Protein AF-A0AAU6RTV5-F1 (afdb_monomer_lite)

Structure (mmCIF, N/CA/C/O backbone):
data_AF-A0AAU6RTV5-F1
#
_entry.id   AF-A0AAU6RTV5-F1
#
loop_
_atom_site.group_PDB
_atom_site.id
_atom_site.type_symbol
_atom_site.label_atom_id
_atom_site.label_alt_id
_atom_site.label_comp_id
_atom_site.label_asym_id
_atom_site.label_entity_id
_atom_site.label_seq_id
_atom_site.pdbx_PDB_ins_code
_atom_site.Cartn_x
_atom_site.Cartn_y
_atom_site.Cartn_z
_atom_site.occupancy
_atom_site.B_iso_or_equiv
_atom_site.auth_seq_id
_atom_site.auth_comp_id
_atom_site.auth_asym_id
_atom_site.auth_atom_id
_atom_site.pdbx_PDB_model_num
ATOM 1 N N . MET A 1 1 ? 5.306 8.574 -2.290 1.00 80.81 1 MET A N 1
ATOM 2 C CA . MET A 1 1 ? 4.026 8.010 -2.794 1.00 80.81 1 MET A CA 1
ATOM 3 C C . MET A 1 1 ? 2.987 8.084 -1.690 1.00 80.81 1 MET A C 1
ATOM 5 O O . MET A 1 1 ? 3.350 7.833 -0.546 1.00 80.81 1 MET A O 1
ATOM 9 N N . SER A 1 2 ? 1.735 8.408 -1.998 1.00 81.62 2 SER A N 1
ATOM 10 C CA . SER A 1 2 ? 0.634 8.423 -1.025 1.00 81.62 2 SER A CA 1
ATOM 11 C C . SER A 1 2 ? -0.597 7.728 -1.605 1.00 81.62 2 SER A C 1
ATOM 13 O O . SER A 1 2 ? -0.801 7.710 -2.814 1.00 81.62 2 SER A O 1
ATOM 15 N N . ALA A 1 3 ? -1.412 7.132 -0.739 1.00 86.94 3 ALA A N 1
ATOM 16 C CA . ALA A 1 3 ? -2.696 6.543 -1.099 1.00 86.94 3 ALA A CA 1
ATOM 17 C C . ALA A 1 3 ? -3.742 7.004 -0.086 1.00 86.94 3 ALA A C 1
ATOM 19 O O . ALA A 1 3 ? -3.444 7.082 1.105 1.00 86.94 3 ALA A O 1
ATOM 20 N N . ILE A 1 4 ? -4.954 7.310 -0.552 1.00 91.31 4 ILE A N 1
ATOM 21 C CA . ILE A 1 4 ? -6.063 7.677 0.330 1.00 91.31 4 ILE A CA 1
ATOM 22 C C . ILE A 1 4 ? -6.843 6.411 0.670 1.00 91.31 4 ILE A C 1
ATOM 24 O O . ILE A 1 4 ? -7.380 5.749 -0.218 1.00 91.31 4 ILE A O 1
ATOM 28 N N . VAL A 1 5 ? -6.913 6.086 1.957 1.00 92.44 5 VAL A N 1
ATOM 29 C CA . VAL A 1 5 ? -7.702 4.965 2.478 1.00 92.44 5 VAL A CA 1
ATOM 30 C C . VAL A 1 5 ? -8.930 5.525 3.173 1.00 92.44 5 VAL A C 1
ATOM 32 O O . VAL A 1 5 ? -8.808 6.440 3.982 1.00 92.44 5 VAL A O 1
ATOM 35 N N . LYS A 1 6 ? -10.105 4.967 2.877 1.00 95.38 6 LYS A N 1
ATOM 36 C CA . LYS A 1 6 ? -11.372 5.335 3.513 1.00 95.38 6 LYS A CA 1
ATOM 37 C C . LYS A 1 6 ? -11.913 4.176 4.339 1.00 95.38 6 LYS A C 1
ATOM 39 O O . LYS A 1 6 ? -11.997 3.051 3.844 1.00 95.38 6 LYS A O 1
ATOM 44 N N . ASN A 1 7 ? -12.329 4.455 5.569 1.00 96.56 7 ASN A N 1
ATOM 45 C CA . ASN A 1 7 ? -12.986 3.467 6.412 1.00 96.56 7 ASN A CA 1
ATOM 46 C C . ASN A 1 7 ? -14.448 3.281 5.974 1.00 96.56 7 ASN A C 1
ATOM 48 O O . ASN A 1 7 ? -15.325 4.053 6.348 1.00 96.56 7 ASN A O 1
ATOM 52 N N . ASN A 1 8 ? -14.713 2.243 5.182 1.00 95.94 8 ASN A N 1
ATOM 53 C CA . ASN A 1 8 ? -16.072 1.858 4.779 1.00 95.94 8 ASN A CA 1
ATOM 54 C C . ASN A 1 8 ? -16.689 0.784 5.695 1.00 95.94 8 ASN A C 1
ATOM 56 O O . ASN A 1 8 ? -17.738 0.227 5.373 1.00 95.94 8 ASN A O 1
ATOM 60 N N . SER A 1 9 ? -16.029 0.452 6.807 1.00 94.31 9 SER A N 1
ATOM 61 C CA . SER A 1 9 ? -16.573 -0.457 7.814 1.00 94.31 9 SER A CA 1
ATOM 62 C C . SER A 1 9 ? -17.473 0.294 8.802 1.00 94.31 9 SER A C 1
ATOM 64 O O . SER A 1 9 ? -17.592 1.516 8.764 1.00 94.31 9 SER A O 1
ATOM 66 N N . ASN A 1 10 ? -18.095 -0.444 9.719 1.00 96.00 10 ASN A N 1
ATOM 67 C CA . ASN A 1 10 ? -18.842 0.106 10.851 1.00 96.00 10 ASN A CA 1
ATOM 68 C C . ASN A 1 10 ? -18.010 0.178 12.147 1.00 96.00 10 ASN A C 1
ATOM 70 O O . ASN A 1 10 ? -18.583 0.349 13.221 1.00 96.00 10 ASN A O 1
ATOM 74 N N . LYS A 1 11 ? -16.687 0.019 12.059 1.00 96.50 11 LYS A N 1
ATOM 75 C CA . LYS A 1 11 ? -15.773 -0.022 13.204 1.00 96.50 11 LYS A CA 1
ATOM 76 C C . LYS A 1 11 ? -14.870 1.197 13.241 1.00 96.50 11 LYS A C 1
ATOM 78 O O . LYS A 1 11 ? -14.606 1.797 12.202 1.00 96.50 11 LYS A O 1
ATOM 83 N N . GLU A 1 12 ? -14.352 1.520 14.418 1.00 97.69 12 GLU A N 1
ATOM 84 C CA . GLU A 1 12 ? -13.239 2.457 14.544 1.00 97.69 12 GLU A CA 1
ATOM 85 C C . GLU A 1 12 ? -11.912 1.722 14.318 1.00 97.69 12 GLU A C 1
ATOM 87 O O . GLU A 1 12 ? -11.665 0.676 14.922 1.00 97.69 12 GLU A O 1
ATOM 92 N N . ILE A 1 13 ? -11.085 2.247 13.413 1.00 97.75 13 ILE A N 1
ATOM 93 C CA . ILE A 1 13 ? -9.809 1.644 13.019 1.00 97.75 13 ILE A CA 1
ATOM 94 C C . ILE A 1 13 ? -8.662 2.361 13.732 1.00 97.75 13 ILE A C 1
ATOM 96 O O . ILE A 1 13 ? -8.548 3.589 13.660 1.00 97.75 13 ILE A O 1
ATOM 100 N N . LYS A 1 14 ? -7.805 1.563 14.376 1.00 97.44 14 LYS A N 1
ATOM 101 C CA . LYS A 1 14 ? -6.646 2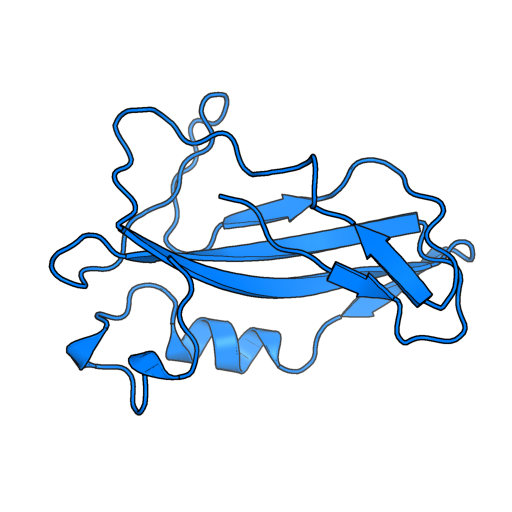.013 15.149 1.00 97.44 14 LYS A CA 1
ATOM 102 C C . LYS A 1 14 ? -5.351 1.975 14.342 1.00 97.44 14 LYS A C 1
ATOM 104 O O . LYS A 1 14 ? -4.497 2.836 14.525 1.00 97.44 14 LYS A O 1
ATOM 109 N N . ARG A 1 15 ? -5.177 0.988 13.461 1.00 96.75 15 ARG A N 1
ATOM 110 C CA . ARG A 1 15 ? -3.975 0.841 12.620 1.00 96.75 15 ARG A CA 1
ATOM 111 C C . ARG A 1 15 ? -4.339 0.290 11.255 1.00 96.75 15 ARG A C 1
ATOM 113 O O . ARG A 1 15 ? -5.258 -0.520 11.137 1.00 96.75 15 ARG A O 1
ATOM 120 N N . ILE A 1 16 ? -3.600 0.706 10.233 1.00 95.50 16 ILE A N 1
ATOM 121 C CA . ILE A 1 16 ? -3.699 0.153 8.881 1.00 95.50 16 ILE A CA 1
ATOM 122 C C . ILE A 1 16 ? -2.311 -0.162 8.334 1.00 95.50 16 ILE A C 1
ATOM 124 O O . ILE A 1 16 ? -1.359 0.578 8.569 1.00 95.50 16 ILE A O 1
ATOM 128 N N . MET A 1 17 ? -2.217 -1.228 7.547 1.00 95.12 17 MET A N 1
ATOM 129 C CA . MET A 1 17 ? -1.037 -1.545 6.751 1.00 95.12 17 MET A CA 1
ATOM 130 C C . MET A 1 17 ? -1.380 -1.417 5.270 1.00 95.12 17 MET A C 1
ATOM 132 O O . MET A 1 17 ? -2.352 -2.008 4.794 1.00 95.12 17 MET A O 1
ATOM 136 N N . ILE A 1 18 ? -0.592 -0.633 4.537 1.00 94.38 18 ILE A N 1
ATOM 137 C CA . ILE A 1 18 ? -0.784 -0.373 3.109 1.00 94.38 18 ILE A CA 1
ATOM 138 C C . ILE A 1 18 ? 0.439 -0.879 2.348 1.00 94.38 18 ILE A C 1
ATOM 140 O O . ILE A 1 18 ? 1.555 -0.418 2.576 1.00 94.38 18 ILE A O 1
ATOM 144 N N . GLY A 1 19 ? 0.221 -1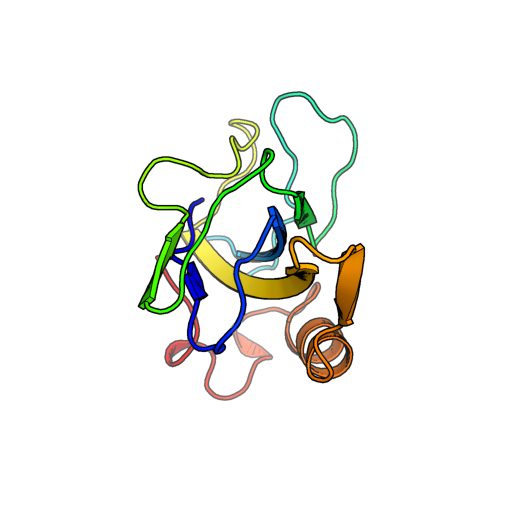.809 1.428 1.00 94.12 19 GLY A N 1
ATOM 145 C CA . GLY A 1 19 ? 1.233 -2.318 0.514 1.00 94.12 19 GLY A CA 1
ATOM 146 C C . GLY A 1 19 ? 1.326 -1.500 -0.760 1.00 94.12 19 GLY A C 1
ATOM 147 O O . GLY A 1 19 ? 0.297 -1.151 -1.338 1.00 94.12 19 GLY A O 1
ATOM 148 N N . PHE A 1 20 ? 2.548 -1.265 -1.233 1.00 94.19 20 PHE A N 1
ATOM 149 C CA . PHE A 1 20 ? 2.828 -0.576 -2.491 1.00 94.19 20 PHE A CA 1
ATOM 150 C C . PHE A 1 20 ? 3.648 -1.444 -3.447 1.00 94.19 20 PHE A C 1
ATOM 152 O O . PHE A 1 20 ? 4.563 -2.160 -3.037 1.00 94.19 20 PHE A O 1
ATOM 159 N N . VAL A 1 21 ? 3.342 -1.317 -4.736 1.00 95.56 21 VAL A N 1
ATOM 160 C CA . VAL A 1 21 ? 4.157 -1.755 -5.879 1.00 95.56 21 VAL A CA 1
ATOM 161 C C . VAL A 1 21 ? 4.314 -0.565 -6.824 1.00 95.56 21 VAL A C 1
ATOM 163 O O . VAL A 1 21 ? 3.436 0.300 -6.865 1.00 95.56 21 VAL A O 1
ATOM 166 N N . ALA A 1 22 ? 5.416 -0.494 -7.566 1.00 95.44 22 ALA A N 1
ATOM 167 C CA . ALA A 1 22 ? 5.721 0.668 -8.394 1.00 95.44 22 ALA A CA 1
ATOM 168 C C . ALA A 1 22 ? 6.469 0.310 -9.676 1.00 95.44 22 ALA A C 1
ATOM 170 O O . ALA A 1 22 ? 7.133 -0.729 -9.753 1.00 95.44 22 ALA A O 1
ATOM 171 N N . TRP A 1 23 ? 6.396 1.218 -10.647 1.00 95.56 23 TRP A N 1
ATOM 172 C CA . TRP A 1 23 ? 7.029 1.106 -11.953 1.00 95.56 23 TRP A CA 1
ATOM 173 C C . TRP A 1 23 ? 7.745 2.399 -12.349 1.00 95.56 23 TRP A C 1
ATOM 175 O O . TRP A 1 23 ? 7.392 3.493 -11.897 1.00 95.56 23 TRP A O 1
ATOM 185 N N . ASP A 1 24 ? 8.779 2.261 -13.177 1.00 95.00 24 ASP A N 1
ATOM 186 C CA . ASP A 1 24 ? 9.461 3.383 -13.823 1.00 95.00 24 ASP A CA 1
ATOM 187 C C . ASP A 1 24 ? 8.709 3.846 -15.086 1.00 95.00 24 ASP A C 1
ATOM 189 O O . ASP A 1 24 ? 7.710 3.247 -15.484 1.00 95.00 24 ASP A O 1
ATOM 193 N N . GLU A 1 25 ? 9.186 4.913 -15.734 1.00 93.50 25 GLU A N 1
ATOM 194 C CA . GLU A 1 25 ? 8.569 5.461 -16.958 1.00 93.50 25 GLU A CA 1
ATOM 195 C C . GLU A 1 25 ? 8.502 4.444 -18.111 1.00 93.50 25 GLU A C 1
ATOM 197 O O . GLU A 1 25 ? 7.656 4.556 -18.994 1.00 93.50 25 GLU A O 1
ATOM 202 N N . ALA A 1 26 ? 9.380 3.436 -18.108 1.00 94.19 26 ALA A N 1
ATOM 203 C CA . ALA A 1 26 ? 9.401 2.370 -19.104 1.00 94.19 26 ALA A CA 1
ATOM 204 C C . ALA A 1 26 ? 8.518 1.167 -18.709 1.00 94.19 26 ALA A C 1
ATOM 206 O O . ALA A 1 26 ? 8.506 0.152 -19.411 1.00 94.19 26 ALA A O 1
ATOM 207 N N . GLY A 1 27 ? 7.789 1.253 -17.591 1.00 94.25 27 GLY A N 1
ATOM 208 C CA . GLY A 1 27 ? 6.906 0.203 -17.091 1.00 94.25 27 GLY A CA 1
ATOM 209 C C . GLY A 1 27 ? 7.637 -0.993 -16.473 1.00 94.25 27 GLY A C 1
ATOM 210 O O . GLY A 1 27 ? 7.028 -2.057 -16.303 1.00 94.25 27 GLY A O 1
ATOM 211 N N . ASN A 1 28 ? 8.927 -0.865 -16.139 1.00 96.50 28 ASN A N 1
ATOM 212 C CA . ASN A 1 28 ? 9.649 -1.904 -15.406 1.00 96.50 28 ASN A CA 1
ATOM 213 C C . ASN A 1 28 ? 9.329 -1.813 -13.911 1.00 96.50 28 ASN A C 1
ATOM 215 O O . ASN A 1 28 ? 9.240 -0.707 -13.378 1.00 96.50 28 ASN A O 1
ATOM 219 N N . PRO A 1 29 ? 9.195 -2.951 -13.207 1.00 96.69 29 PRO A N 1
ATOM 220 C CA . PRO A 1 29 ? 8.959 -2.940 -11.773 1.00 96.69 29 PRO A CA 1
ATOM 221 C C . PRO A 1 29 ? 10.160 -2.335 -11.039 1.00 96.69 29 PRO A C 1
ATOM 223 O O . PRO A 1 29 ? 11.318 -2.656 -11.329 1.00 96.69 29 PRO A O 1
ATOM 226 N N . VAL A 1 30 ? 9.879 -1.504 -10.042 1.00 95.75 30 VAL A N 1
ATOM 227 C CA . VAL A 1 30 ? 10.879 -0.805 -9.230 1.00 95.75 30 VAL A CA 1
ATOM 228 C C . VAL A 1 30 ? 10.911 -1.414 -7.835 1.00 95.75 30 VAL A C 1
ATOM 230 O O . VAL A 1 30 ? 9.875 -1.603 -7.201 1.00 95.75 30 VAL A O 1
ATOM 233 N N . LYS A 1 31 ? 12.114 -1.715 -7.333 1.00 95.38 31 LYS A N 1
ATOM 234 C CA . LYS A 1 31 ? 12.278 -2.036 -5.911 1.00 95.38 31 LYS A CA 1
ATOM 235 C C . LYS A 1 31 ? 12.164 -0.748 -5.111 1.00 95.38 31 LYS A C 1
ATOM 237 O O . LYS A 1 31 ? 13.001 0.143 -5.251 1.00 95.38 31 LYS A O 1
ATOM 242 N N . LEU A 1 32 ? 11.140 -0.678 -4.281 1.00 93.19 32 LEU A N 1
ATOM 243 C CA . LEU A 1 32 ? 10.895 0.421 -3.370 1.00 93.19 32 LEU A CA 1
ATOM 244 C C . LEU A 1 32 ? 11.832 0.322 -2.172 1.00 93.19 32 LEU A C 1
ATOM 246 O O . LEU A 1 32 ? 12.174 -0.771 -1.720 1.00 93.19 32 LEU A O 1
ATOM 250 N N . LYS A 1 33 ? 12.249 1.485 -1.682 1.00 90.31 33 LYS A N 1
ATOM 251 C CA . LYS A 1 33 ? 13.113 1.640 -0.518 1.00 90.31 33 LYS A CA 1
ATOM 252 C C . LYS A 1 33 ? 12.752 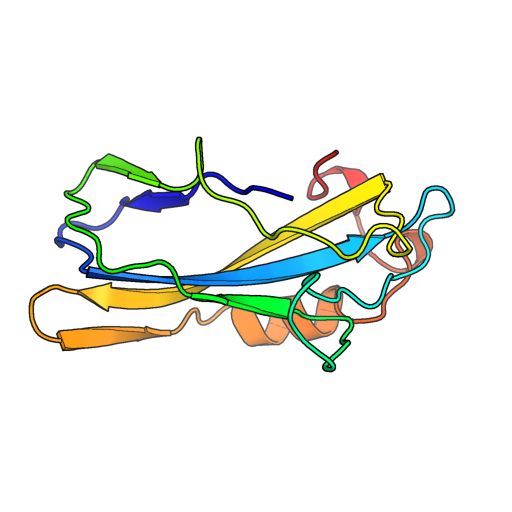2.951 0.176 1.00 90.31 33 LYS A C 1
ATOM 254 O O . LYS A 1 33 ? 12.766 4.004 -0.468 1.00 90.31 33 LYS A O 1
ATOM 259 N N . ALA A 1 34 ? 12.443 2.884 1.469 1.00 82.50 34 ALA A N 1
ATOM 260 C CA . ALA A 1 34 ? 12.290 4.079 2.291 1.00 82.50 34 ALA A CA 1
ATOM 261 C C . ALA A 1 34 ? 13.658 4.748 2.510 1.00 82.50 34 ALA A C 1
ATOM 263 O O . ALA A 1 34 ? 14.678 4.070 2.627 1.00 82.50 34 ALA A O 1
ATOM 264 N N . ASN A 1 35 ? 13.697 6.076 2.590 1.00 79.19 35 ASN A N 1
ATOM 265 C CA . ASN A 1 35 ? 14.946 6.836 2.748 1.00 79.19 35 ASN A CA 1
ATOM 266 C C . ASN A 1 35 ? 15.764 6.474 4.012 1.00 79.19 35 ASN A C 1
ATOM 268 O O . ASN A 1 35 ? 16.982 6.645 4.008 1.00 79.19 35 ASN A O 1
ATOM 272 N N . PHE A 1 36 ? 15.124 5.953 5.063 1.00 75.69 36 PHE A N 1
ATOM 273 C CA . PHE A 1 36 ? 15.754 5.526 6.322 1.00 75.69 36 PHE A CA 1
ATOM 274 C C . PHE A 1 36 ? 15.943 4.004 6.459 1.00 75.69 36 PHE A C 1
ATOM 276 O O . PHE A 1 36 ? 16.471 3.550 7.472 1.00 75.69 36 PHE A O 1
ATOM 283 N N . ASP A 1 37 ? 15.524 3.212 5.470 1.00 75.56 37 ASP A N 1
ATOM 284 C CA . ASP A 1 37 ? 15.581 1.747 5.515 1.00 75.56 37 ASP A CA 1
ATOM 285 C C . ASP A 1 37 ? 16.678 1.214 4.576 1.00 75.56 37 ASP A C 1
ATOM 287 O O . ASP A 1 37 ? 16.952 1.784 3.521 1.00 75.56 37 ASP A O 1
ATOM 291 N N . ILE A 1 38 ? 17.335 0.114 4.943 1.00 78.12 38 ILE A N 1
ATOM 292 C CA . ILE A 1 38 ? 18.283 -0.601 4.076 1.00 78.12 38 ILE A CA 1
ATOM 293 C C . ILE A 1 38 ? 17.585 -1.636 3.184 1.00 78.12 38 ILE A C 1
ATOM 295 O O . ILE A 1 38 ? 18.160 -2.072 2.180 1.00 78.12 38 ILE A O 1
ATOM 299 N N . HIS A 1 39 ? 16.362 -2.031 3.538 1.00 86.56 39 HIS A N 1
ATOM 300 C CA . HIS A 1 39 ? 15.583 -3.020 2.815 1.00 86.56 39 HIS A CA 1
ATOM 301 C C . HIS A 1 39 ? 14.987 -2.434 1.537 1.00 86.56 39 HIS A C 1
ATOM 303 O O . HIS A 1 39 ? 14.535 -1.291 1.479 1.00 86.56 39 HIS A O 1
ATOM 309 N N . LYS A 1 40 ? 15.016 -3.246 0.478 1.00 90.62 40 LYS A N 1
ATOM 310 C CA . LYS A 1 40 ? 14.428 -2.911 -0.815 1.00 90.62 40 LYS A CA 1
ATOM 311 C C . LYS A 1 40 ? 13.684 -4.110 -1.372 1.00 90.62 40 LYS A C 1
ATOM 313 O O . LYS A 1 40 ? 14.257 -5.199 -1.460 1.00 90.62 40 LYS A O 1
ATOM 318 N N . ASP A 1 41 ? 12.453 -3.898 -1.804 1.00 95.06 41 ASP A N 1
ATOM 319 C CA . ASP A 1 41 ? 11.609 -4.965 -2.335 1.00 95.06 41 ASP A CA 1
ATOM 320 C C . ASP A 1 41 ? 10.625 -4.416 -3.377 1.00 95.06 41 ASP A C 1
ATOM 322 O O . ASP A 1 41 ? 10.356 -3.218 -3.433 1.00 95.06 41 ASP A O 1
ATOM 326 N N . TYR A 1 42 ? 10.119 -5.284 -4.248 1.00 96.31 42 TYR A N 1
ATOM 327 C CA . TYR A 1 42 ? 9.084 -4.947 -5.224 1.00 96.31 42 TYR A CA 1
ATOM 328 C C . TYR A 1 42 ? 7.705 -4.770 -4.582 1.00 96.31 42 TYR A C 1
ATOM 330 O O . TYR A 1 42 ? 6.830 -4.179 -5.206 1.00 96.31 42 TYR A O 1
ATOM 338 N N . TYR A 1 43 ? 7.517 -5.275 -3.360 1.00 95.75 43 TYR A N 1
ATOM 339 C CA . TYR A 1 43 ? 6.352 -5.027 -2.519 1.00 95.75 43 TYR A CA 1
ATOM 340 C C . TYR A 1 43 ? 6.798 -4.368 -1.217 1.00 95.75 43 TYR A C 1
ATOM 342 O O . TYR A 1 43 ? 7.587 -4.957 -0.483 1.00 95.75 43 TYR A O 1
ATOM 350 N N . PHE A 1 44 ? 6.285 -3.180 -0.912 1.00 93.69 44 PHE A N 1
ATOM 351 C CA . PHE A 1 44 ? 6.685 -2.443 0.286 1.00 93.69 44 PHE A CA 1
ATOM 352 C C . PHE A 1 44 ? 5.465 -2.111 1.155 1.00 93.69 44 PHE A C 1
ATOM 354 O O . PHE A 1 44 ? 4.669 -1.254 0.760 1.00 93.69 44 PHE A O 1
ATOM 361 N N . PRO A 1 45 ? 5.279 -2.789 2.302 1.00 92.69 45 PRO A N 1
ATOM 362 C CA . PRO A 1 45 ? 4.235 -2.452 3.257 1.00 92.69 45 PRO A CA 1
ATOM 363 C C . PRO A 1 45 ? 4.640 -1.257 4.122 1.00 92.69 45 PRO A C 1
ATOM 365 O O . PRO A 1 45 ? 5.795 -1.113 4.518 1.00 92.69 45 PRO A O 1
ATOM 368 N N . VAL A 1 46 ? 3.668 -0.406 4.431 1.00 90.12 46 VAL A N 1
ATOM 369 C CA . VAL A 1 46 ? 3.810 0.732 5.340 1.00 90.12 46 VAL A CA 1
ATOM 370 C C . VAL A 1 46 ? 2.686 0.655 6.357 1.00 90.12 46 VAL A C 1
ATOM 372 O O . VAL A 1 46 ? 1.511 0.637 5.989 1.00 90.12 46 VAL A O 1
ATOM 375 N N . GLU A 1 47 ? 3.051 0.599 7.629 1.00 91.69 47 GLU A N 1
ATOM 376 C CA . GLU A 1 47 ? 2.105 0.724 8.731 1.00 91.69 47 GLU A CA 1
ATOM 377 C C . GLU A 1 47 ? 1.833 2.208 8.999 1.00 91.69 47 GLU A C 1
ATOM 379 O O . GLU A 1 47 ? 2.736 3.045 8.910 1.00 91.69 47 GLU A O 1
ATOM 384 N N . SER A 1 48 ? 0.586 2.551 9.302 1.00 91.56 48 SER A N 1
ATOM 385 C CA . SER A 1 48 ? 0.260 3.874 9.818 1.00 91.56 48 SER A CA 1
ATOM 386 C C . SER A 1 48 ? 0.769 4.048 11.249 1.00 91.56 48 SER A C 1
ATOM 388 O O . SER A 1 48 ? 0.878 3.086 12.007 1.00 91.56 48 SER A O 1
ATOM 390 N N . ASP A 1 49 ? 0.937 5.300 11.674 1.00 90.31 49 ASP A N 1
ATOM 391 C CA . ASP A 1 49 ? 0.879 5.623 13.101 1.00 90.31 49 ASP A CA 1
ATOM 392 C C . ASP A 1 49 ? -0.475 5.200 13.702 1.00 90.31 49 ASP A C 1
ATOM 394 O O . ASP A 1 49 ? -1.406 4.825 12.983 1.00 90.31 49 ASP A O 1
ATOM 398 N N . GLU A 1 50 ? -0.605 5.281 15.025 1.00 93.88 50 GLU A N 1
ATOM 399 C CA . GLU A 1 50 ? -1.882 5.035 15.693 1.00 93.88 50 GLU A CA 1
ATOM 400 C C . GLU A 1 50 ? -2.950 6.055 15.259 1.00 93.88 50 GLU A C 1
ATOM 402 O O . GLU A 1 50 ? -2.710 7.264 15.215 1.00 93.88 50 GLU A O 1
ATOM 407 N N . LEU A 1 51 ? -4.135 5.548 14.924 1.00 94.06 51 LEU A N 1
ATOM 408 C CA . LEU A 1 51 ? -5.255 6.283 14.347 1.00 94.06 51 LEU A CA 1
ATOM 409 C C . LEU A 1 51 ? -6.501 6.206 15.240 1.00 94.06 51 LEU A C 1
ATOM 411 O O . LEU A 1 51 ? -6.628 5.346 16.105 1.00 94.06 51 LEU A O 1
ATOM 415 N N . SER A 1 52 ? -7.454 7.095 14.962 1.00 94.88 52 SER A N 1
ATOM 416 C CA . SER A 1 52 ? -8.838 7.055 15.458 1.00 94.88 52 SER A CA 1
ATOM 417 C C . SER A 1 52 ? -9.765 7.293 14.259 1.00 94.88 52 SER A C 1
ATOM 419 O O . SER A 1 52 ? -10.386 8.344 14.117 1.00 94.88 52 SER A O 1
ATOM 421 N N . MET A 1 53 ? -9.746 6.360 13.298 1.00 96.00 53 MET A N 1
ATOM 422 C CA . MET A 1 53 ? -10.525 6.473 12.058 1.00 96.00 53 MET A CA 1
ATOM 423 C C . MET A 1 53 ? -11.940 5.932 12.260 1.00 96.00 53 MET A C 1
ATOM 425 O O . MET A 1 53 ? -12.154 4.716 12.264 1.00 96.00 53 MET A O 1
ATOM 429 N N . LYS A 1 54 ? -12.923 6.823 12.351 1.00 97.75 54 LYS A N 1
ATOM 430 C CA . LYS A 1 54 ? -14.345 6.472 12.450 1.00 97.75 54 LYS A CA 1
ATOM 431 C C . LYS A 1 54 ? -14.906 6.037 11.090 1.00 97.75 54 LYS A C 1
ATOM 433 O O . LYS A 1 54 ? -14.288 6.297 10.053 1.00 97.75 54 LYS A O 1
ATOM 438 N N . PRO A 1 55 ? -16.077 5.376 11.053 1.00 97.81 55 PRO A N 1
ATOM 439 C CA . PRO A 1 55 ? -16.768 5.085 9.801 1.00 97.81 55 PRO A CA 1
ATOM 440 C C . PRO A 1 55 ? -16.918 6.337 8.927 1.00 97.81 55 PRO A C 1
ATOM 442 O O . PRO A 1 55 ? -17.472 7.346 9.358 1.00 97.81 55 PRO A O 1
ATOM 445 N N . GLY A 1 56 ? -16.430 6.257 7.690 1.00 96.81 56 GLY A N 1
ATOM 446 C CA . GLY A 1 56 ? -16.427 7.349 6.719 1.00 96.81 56 GLY A CA 1
ATOM 447 C C . GLY A 1 56 ? -15.143 8.184 6.671 1.00 96.81 56 GLY A C 1
ATOM 448 O O . GLY A 1 56 ? -14.947 8.869 5.665 1.00 96.81 56 GLY A O 1
ATOM 449 N N . ASP A 1 57 ? -14.270 8.095 7.678 1.00 96.44 57 ASP A N 1
ATOM 450 C CA . ASP A 1 57 ? -13.024 8.867 7.733 1.00 96.44 57 ASP A CA 1
ATOM 451 C C . ASP A 1 57 ? -12.005 8.415 6.679 1.00 96.44 57 ASP A C 1
ATOM 453 O O . ASP A 1 57 ? -12.011 7.273 6.206 1.00 96.44 57 ASP A O 1
ATOM 457 N N . GLU A 1 58 ? -11.087 9.325 6.344 1.00 94.75 58 GLU A N 1
ATOM 458 C CA . GLU A 1 58 ? -10.006 9.111 5.384 1.00 94.75 58 GLU A CA 1
ATOM 459 C C . GLU A 1 58 ? -8.621 9.288 6.022 1.00 94.75 58 GLU A C 1
ATOM 461 O O . GLU A 1 58 ? -8.397 10.193 6.826 1.00 94.75 58 GLU A O 1
ATOM 466 N N . TYR A 1 59 ? -7.661 8.473 5.588 1.00 91.25 59 TYR A N 1
ATOM 467 C CA . TYR A 1 59 ? -6.241 8.573 5.924 1.00 91.25 59 TYR A CA 1
ATOM 468 C C . TYR A 1 59 ? -5.391 8.684 4.653 1.00 91.25 59 TYR A C 1
ATOM 470 O O . TYR A 1 59 ? -5.791 8.215 3.592 1.00 91.25 59 TYR A O 1
ATOM 478 N N . GLY A 1 60 ? -4.204 9.295 4.758 1.00 84.81 60 GLY A N 1
ATOM 479 C CA . GLY A 1 60 ? -3.188 9.285 3.692 1.00 84.81 60 GLY A CA 1
ATOM 480 C C . GLY A 1 60 ? -3.051 10.573 2.874 1.00 84.81 60 GLY A C 1
ATOM 481 O O . GLY A 1 60 ? -2.114 10.712 2.099 1.00 84.81 60 GLY A O 1
ATOM 482 N N . ARG A 1 61 ? -3.902 11.588 3.089 1.00 80.69 61 ARG A N 1
ATOM 483 C CA . ARG A 1 61 ? -3.764 12.898 2.405 1.00 80.69 61 ARG A CA 1
ATOM 484 C C . ARG A 1 61 ? -2.491 13.666 2.779 1.00 80.69 61 ARG A C 1
ATOM 486 O O . ARG A 1 61 ? -2.031 14.495 2.004 1.00 80.69 61 ARG A O 1
ATOM 493 N N . LYS A 1 62 ? -1.958 13.425 3.978 1.00 75.06 62 LYS A N 1
ATOM 494 C CA . LYS A 1 62 ? -0.753 14.084 4.516 1.00 75.06 62 LYS A CA 1
ATOM 495 C C . LYS A 1 62 ? 0.385 13.103 4.808 1.00 75.06 62 LYS A C 1
ATOM 497 O O . LYS A 1 62 ? 1.445 13.532 5.241 1.00 75.06 62 LYS A O 1
ATOM 502 N N . ASN A 1 63 ? 0.152 11.813 4.568 1.00 73.88 63 ASN A N 1
ATOM 503 C CA . ASN A 1 63 ? 1.060 10.730 4.923 1.00 73.88 63 ASN A CA 1
ATOM 504 C C . ASN A 1 63 ? 1.409 9.953 3.654 1.00 73.88 63 ASN A C 1
ATOM 506 O O . ASN A 1 63 ? 0.533 9.622 2.856 1.00 73.88 63 ASN A O 1
ATOM 510 N N . GLY A 1 64 ? 2.690 9.675 3.457 1.00 72.56 64 GLY A N 1
ATOM 511 C CA . GLY A 1 64 ? 3.175 8.931 2.306 1.00 72.56 64 GLY A CA 1
ATOM 512 C C . GLY A 1 64 ? 4.498 8.256 2.620 1.00 72.56 64 GLY A C 1
ATOM 513 O O . GLY A 1 64 ? 5.133 8.575 3.619 1.00 72.56 64 GLY A O 1
ATOM 514 N N . LEU A 1 65 ? 4.915 7.334 1.757 1.00 78.12 65 LEU A N 1
ATOM 515 C CA . LEU A 1 65 ? 6.218 6.686 1.846 1.00 78.12 65 LEU A CA 1
ATOM 516 C C . LEU A 1 65 ? 7.301 7.660 1.344 1.00 78.12 65 LEU A C 1
ATOM 518 O O . LEU A 1 65 ? 7.293 7.964 0.137 1.00 78.12 65 LEU A O 1
ATOM 522 N N . PRO A 1 66 ? 8.202 8.163 2.217 1.00 80.81 66 PRO A N 1
ATOM 523 C CA . PRO A 1 66 ? 9.353 8.946 1.790 1.00 80.81 66 PRO A CA 1
ATOM 524 C C . PRO A 1 66 ? 10.348 8.019 1.090 1.00 80.81 66 PRO A C 1
ATOM 526 O O . PRO A 1 66 ? 11.024 7.200 1.714 1.00 80.81 66 PRO A O 1
ATOM 529 N N . LEU A 1 67 ? 10.402 8.121 -0.233 1.00 83.06 67 LEU A N 1
ATOM 530 C CA . LEU A 1 67 ? 11.295 7.306 -1.044 1.00 83.06 67 LEU A CA 1
ATOM 531 C C . LEU A 1 67 ? 12.729 7.831 -0.975 1.00 83.06 67 LEU A C 1
ATOM 533 O O . LEU A 1 67 ? 12.957 9.038 -0.912 1.00 83.06 67 LEU A O 1
ATOM 537 N N . ASP A 1 68 ? 13.691 6.910 -1.013 1.00 85.06 68 ASP A N 1
ATOM 538 C CA . ASP A 1 68 ? 15.084 7.237 -1.327 1.00 85.06 68 ASP A CA 1
ATOM 539 C C . ASP A 1 68 ? 15.140 7.945 -2.696 1.00 85.06 68 ASP A C 1
ATOM 541 O O . ASP A 1 68 ? 14.534 7.477 -3.659 1.00 85.06 68 ASP A O 1
ATOM 545 N N . GLU A 1 69 ? 15.862 9.066 -2.796 1.00 80.69 69 GLU A N 1
ATOM 546 C CA . GLU A 1 69 ? 15.919 9.914 -4.003 1.00 80.69 69 GLU A CA 1
ATOM 547 C C . GLU A 1 69 ? 16.391 9.169 -5.263 1.00 80.69 69 GLU A C 1
ATOM 549 O O . GLU A 1 69 ? 16.123 9.592 -6.389 1.00 80.69 69 GLU A O 1
ATOM 554 N N . LYS A 1 70 ? 17.099 8.044 -5.098 1.00 85.75 70 LYS A N 1
ATOM 555 C CA . LYS A 1 70 ? 17.549 7.202 -6.217 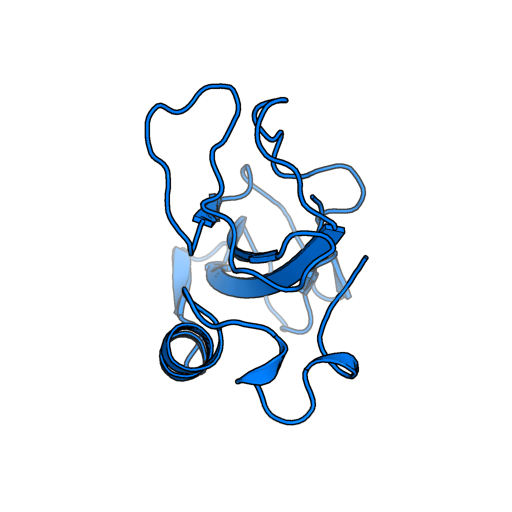1.00 85.75 70 LYS A CA 1
ATOM 556 C C . LYS A 1 70 ? 16.429 6.333 -6.790 1.00 85.75 70 LYS A C 1
ATOM 558 O O . LYS A 1 70 ? 16.594 5.778 -7.878 1.00 85.75 70 LYS A O 1
ATOM 563 N N . VAL A 1 71 ? 15.318 6.183 -6.071 1.00 86.69 71 VAL A N 1
ATOM 564 C CA . VAL A 1 71 ? 14.154 5.403 -6.493 1.00 86.69 71 VAL A CA 1
ATOM 565 C C . VAL A 1 71 ? 13.262 6.294 -7.351 1.00 86.69 71 VAL A C 1
ATOM 567 O O . VAL A 1 71 ? 12.530 7.144 -6.851 1.00 86.69 71 VAL A O 1
ATOM 570 N N . LYS A 1 72 ? 13.318 6.083 -8.666 1.00 90.06 72 LYS A N 1
ATOM 571 C CA . LYS A 1 72 ? 12.455 6.773 -9.627 1.00 90.06 72 LYS A CA 1
ATOM 572 C C . LYS A 1 72 ? 11.178 5.971 -9.837 1.00 90.06 72 LYS A C 1
ATOM 574 O O . LYS A 1 72 ? 11.229 4.878 -10.392 1.00 90.06 72 LYS A O 1
ATOM 579 N N . VAL A 1 73 ? 10.058 6.521 -9.386 1.00 92.38 73 VAL A N 1
ATOM 580 C CA . VAL A 1 73 ? 8.717 5.966 -9.594 1.00 92.38 73 VAL A CA 1
ATOM 581 C C . VAL A 1 73 ? 7.972 6.890 -10.543 1.00 92.38 73 VAL A C 1
ATOM 583 O O . VAL A 1 73 ? 7.895 8.086 -10.277 1.00 92.38 73 VAL A O 1
ATOM 586 N N . ALA A 1 74 ? 7.450 6.332 -11.630 1.00 93.06 74 ALA A N 1
ATOM 587 C CA . ALA A 1 74 ? 6.544 7.027 -12.539 1.00 93.06 74 ALA A CA 1
ATOM 588 C C . ALA A 1 74 ? 5.085 6.702 -12.215 1.00 93.06 74 ALA A C 1
ATOM 590 O O . ALA A 1 74 ? 4.221 7.557 -12.339 1.00 93.06 74 ALA A O 1
ATOM 591 N N . SER A 1 75 ? 4.818 5.469 -11.782 1.00 93.00 75 SER A N 1
ATOM 592 C CA . SER A 1 75 ? 3.473 5.039 -11.432 1.00 93.00 75 SER A CA 1
ATOM 593 C C . SER A 1 75 ? 3.483 3.950 -10.365 1.00 93.00 75 SER A C 1
ATOM 595 O O . SER A 1 75 ? 4.487 3.261 -10.153 1.00 93.00 75 SER A O 1
ATOM 597 N N . PHE A 1 76 ? 2.378 3.803 -9.640 1.00 94.06 76 PHE A N 1
ATOM 598 C CA . PHE A 1 76 ? 2.283 2.868 -8.525 1.00 94.06 76 PHE A CA 1
ATOM 599 C C . PHE A 1 76 ? 0.871 2.323 -8.326 1.00 94.06 76 PHE A C 1
ATOM 601 O O . PHE A 1 76 ? -0.122 2.829 -8.853 1.00 94.06 76 PHE A O 1
ATOM 608 N N . LYS A 1 77 ? 0.780 1.259 -7.529 1.00 93.44 77 LYS A N 1
ATOM 609 C CA . LYS A 1 77 ? -0.485 0.689 -7.074 1.00 93.44 77 LYS A CA 1
ATOM 610 C C . LYS A 1 77 ? -0.397 0.339 -5.597 1.00 93.44 77 LYS A C 1
ATOM 612 O O . LYS A 1 77 ? 0.632 -0.144 -5.129 1.00 93.44 77 LYS A O 1
ATOM 617 N N . ALA A 1 78 ? -1.491 0.577 -4.880 1.00 93.62 78 ALA A N 1
ATOM 618 C CA . ALA A 1 78 ? -1.601 0.313 -3.454 1.00 93.62 78 ALA A CA 1
ATOM 619 C C . ALA A 1 78 ? -2.704 -0.707 -3.139 1.00 93.62 78 ALA A C 1
ATOM 621 O O . ALA A 1 78 ? -3.674 -0.845 -3.891 1.00 93.62 78 ALA A O 1
ATOM 622 N N . ILE A 1 79 ? -2.565 -1.389 -2.004 1.00 95.19 79 ILE A N 1
ATOM 623 C CA . ILE A 1 79 ? -3.578 -2.270 -1.418 1.00 95.19 79 ILE A CA 1
ATOM 624 C C . ILE A 1 79 ? -3.552 -2.134 0.104 1.00 95.19 79 ILE A C 1
ATOM 626 O O . ILE A 1 79 ? -2.482 -2.047 0.699 1.00 95.19 79 ILE A O 1
ATOM 630 N N . VAL A 1 80 ? -4.718 -2.133 0.751 1.00 96.00 80 VAL A N 1
ATOM 631 C CA . VAL A 1 80 ? -4.777 -2.322 2.208 1.00 96.00 80 VAL A CA 1
ATOM 632 C C . VAL A 1 80 ? -4.445 -3.784 2.485 1.00 96.00 80 VAL A C 1
ATOM 634 O O . VAL A 1 80 ? -5.190 -4.659 2.061 1.00 96.00 80 VAL A O 1
ATOM 637 N N . GLU A 1 81 ? -3.327 -4.055 3.142 1.00 97.06 81 GLU A N 1
ATOM 638 C CA . GLU A 1 81 ? -2.902 -5.406 3.525 1.00 97.06 81 GLU A CA 1
ATOM 639 C C . GLU A 1 81 ? -3.690 -5.894 4.739 1.00 97.06 81 GLU A C 1
ATOM 641 O O . GLU A 1 81 ? -4.204 -7.013 4.737 1.00 97.06 81 GLU A O 1
ATOM 646 N N . GLN A 1 82 ? -3.833 -5.024 5.737 1.00 97.25 82 GLN A N 1
ATOM 647 C CA . GLN A 1 82 ? -4.422 -5.353 7.026 1.00 97.25 82 GLN A CA 1
ATOM 648 C C . GLN A 1 82 ? -4.978 -4.092 7.704 1.00 97.25 82 GLN A C 1
ATOM 650 O O . GLN A 1 82 ? -4.496 -2.984 7.448 1.00 97.25 82 GLN A O 1
ATOM 655 N N . TYR A 1 83 ? -5.959 -4.252 8.594 1.00 97.25 83 TYR A N 1
ATOM 656 C CA . TYR A 1 83 ? -6.268 -3.247 9.615 1.00 97.25 83 TYR A CA 1
ATOM 657 C C . TYR A 1 83 ? -6.493 -3.886 10.990 1.00 97.25 83 TYR A C 1
ATOM 659 O O . TYR A 1 83 ? -6.896 -5.047 11.085 1.00 97.25 83 TYR A O 1
ATOM 667 N N . GLU A 1 84 ? -6.288 -3.094 12.040 1.00 98.06 84 GLU A N 1
ATOM 668 C CA . GLU A 1 84 ? -6.634 -3.408 13.430 1.00 98.06 84 GLU A CA 1
ATOM 669 C C . GLU A 1 84 ? -7.708 -2.422 13.911 1.00 98.06 84 GLU A C 1
ATOM 671 O O . GLU A 1 84 ? -7.564 -1.204 13.743 1.00 98.06 84 GLU A O 1
ATOM 676 N N . ASP A 1 85 ? -8.804 -2.933 14.474 1.00 97.19 85 ASP A N 1
ATOM 677 C CA . ASP A 1 85 ? -9.819 -2.099 15.125 1.00 97.19 85 ASP A CA 1
ATOM 678 C C . ASP A 1 85 ? -9.452 -1.759 16.581 1.00 97.19 85 ASP A C 1
ATOM 680 O O . ASP A 1 85 ? -8.509 -2.299 17.155 1.00 97.19 85 ASP A O 1
ATOM 684 N N . VAL A 1 86 ? -10.183 -0.822 17.187 1.00 96.19 86 VAL A N 1
ATOM 685 C CA . VAL A 1 86 ? -9.944 -0.397 18.582 1.00 96.19 86 VAL A CA 1
ATOM 686 C C . VAL A 1 86 ? -10.146 -1.512 19.619 1.00 96.19 86 VAL A C 1
ATOM 688 O O . VAL A 1 86 ? -9.635 -1.393 20.732 1.00 96.19 86 VAL A O 1
ATOM 691 N N . ASP A 1 87 ? -10.831 -2.600 19.251 1.00 95.94 87 ASP A N 1
ATOM 692 C CA . ASP A 1 87 ? -11.011 -3.796 20.084 1.00 95.94 87 ASP A CA 1
ATOM 693 C C . ASP A 1 87 ? -9.846 -4.799 19.922 1.00 95.94 87 ASP A C 1
ATOM 695 O O . ASP A 1 87 ? -9.849 -5.871 20.532 1.00 95.94 87 ASP A O 1
ATOM 699 N N . GLY A 1 88 ? -8.843 -4.472 19.096 1.00 95.75 88 GLY A N 1
ATOM 700 C CA . GLY A 1 88 ? -7.672 -5.304 18.816 1.00 95.75 88 GLY A CA 1
ATOM 701 C C . GLY A 1 88 ? -7.938 -6.438 17.824 1.00 95.75 88 GLY A C 1
ATOM 702 O O . GLY A 1 88 ? -7.102 -7.332 17.663 1.00 95.75 88 GLY A O 1
ATOM 703 N N . LYS A 1 89 ? -9.097 -6.453 17.152 1.00 97.38 89 LYS A N 1
ATOM 704 C CA . LYS A 1 89 ? -9.385 -7.447 16.119 1.00 97.38 89 LYS A CA 1
ATOM 705 C C . LYS A 1 89 ? -8.745 -7.027 14.802 1.00 97.38 89 LYS A C 1
ATOM 707 O O . LYS A 1 89 ? -8.947 -5.929 14.286 1.00 97.38 89 LYS A O 1
ATOM 712 N N . ILE A 1 90 ? -8.037 -7.989 14.227 1.00 97.62 90 ILE A N 1
ATOM 713 C CA . ILE A 1 90 ? -7.332 -7.848 12.964 1.00 97.62 90 ILE A CA 1
ATOM 714 C C . ILE A 1 90 ? -8.205 -8.366 11.819 1.00 97.62 90 ILE A C 1
ATOM 716 O O . ILE A 1 90 ? -8.866 -9.406 11.926 1.00 97.62 90 ILE A O 1
ATOM 720 N N . TRP A 1 91 ? -8.212 -7.624 10.718 1.00 97.75 91 TRP A N 1
ATOM 721 C CA . TRP A 1 91 ? -8.712 -8.078 9.427 1.00 97.75 91 TRP A CA 1
ATOM 722 C C . TRP A 1 91 ? -7.560 -8.132 8.434 1.00 97.75 91 TRP A C 1
ATOM 724 O O . TRP A 1 91 ? -6.912 -7.117 8.188 1.00 97.75 91 TRP A O 1
ATOM 734 N N . ASP A 1 92 ? -7.359 -9.301 7.836 1.00 98.06 92 ASP A N 1
ATOM 735 C CA . ASP A 1 92 ? -6.427 -9.507 6.734 1.00 98.06 92 ASP A CA 1
ATOM 736 C C . ASP A 1 92 ? -7.162 -9.420 5.399 1.00 98.06 92 ASP A C 1
ATOM 738 O O . ASP A 1 92 ? -8.253 -9.980 5.236 1.00 98.06 92 ASP A O 1
ATOM 742 N N . ASN A 1 93 ? -6.558 -8.747 4.421 1.00 97.62 93 ASN A N 1
ATOM 743 C CA . ASN A 1 93 ? -7.165 -8.623 3.106 1.00 97.62 93 ASN A CA 1
ATOM 744 C C . ASN A 1 93 ? -7.105 -9.959 2.339 1.00 97.62 93 ASN A C 1
ATOM 746 O O . ASN A 1 93 ? -6.009 -10.406 1.982 1.00 97.62 93 ASN A O 1
ATOM 750 N N . PRO A 1 94 ? -8.254 -10.582 2.004 1.00 97.75 94 PRO A N 1
ATOM 751 C CA . PRO A 1 94 ? -8.276 -11.860 1.292 1.00 97.75 94 PRO A CA 1
ATOM 752 C C . PRO A 1 94 ? -7.681 -11.772 -0.123 1.00 97.75 94 PRO A C 1
ATOM 754 O O . PRO A 1 94 ? -7.158 -12.761 -0.636 1.00 97.75 94 PRO A O 1
ATOM 757 N N . GLU A 1 95 ? -7.694 -10.587 -0.735 1.00 96.94 95 GLU A N 1
ATOM 758 C CA . GLU A 1 95 ? -7.196 -10.353 -2.095 1.00 96.94 95 GLU A CA 1
ATOM 759 C C . GLU A 1 95 ? -5.681 -10.120 -2.149 1.00 96.94 95 GLU A C 1
ATOM 761 O O . GLU A 1 95 ? -5.090 -10.051 -3.229 1.00 96.94 95 GLU A O 1
ATOM 766 N N . LEU A 1 96 ? -5.017 -10.018 -0.993 1.00 97.19 96 LEU A N 1
ATOM 767 C CA . LEU A 1 96 ? -3.595 -9.695 -0.917 1.00 97.19 96 LEU A CA 1
ATOM 768 C C . LEU A 1 96 ? -2.724 -10.691 -1.686 1.00 97.19 96 LEU A C 1
ATOM 770 O O . LEU A 1 96 ? -1.752 -10.304 -2.338 1.00 97.19 96 LEU A O 1
ATOM 774 N N . ARG A 1 97 ? -3.065 -11.982 -1.625 1.00 97.31 97 ARG A N 1
ATOM 775 C CA . ARG A 1 97 ? -2.295 -13.030 -2.303 1.00 97.31 97 ARG A CA 1
ATOM 776 C C . ARG A 1 97 ? -2.359 -12.879 -3.821 1.00 97.31 97 ARG A C 1
ATOM 778 O O . ARG A 1 97 ? -1.320 -12.936 -4.480 1.00 97.31 97 ARG A O 1
ATOM 785 N N . GLU A 1 98 ? -3.554 -12.677 -4.371 1.00 96.00 98 GLU A N 1
ATOM 786 C CA . GLU A 1 98 ? -3.726 -12.513 -5.817 1.00 96.00 98 GLU A CA 1
ATOM 787 C C . GLU A 1 98 ? -3.158 -11.171 -6.293 1.00 96.00 98 GLU A C 1
ATOM 789 O O . GLU A 1 98 ? -2.496 -11.130 -7.329 1.00 96.00 98 GLU A O 1
ATOM 794 N N . PHE A 1 99 ? -3.281 -10.106 -5.492 1.00 95.56 99 PHE A N 1
ATOM 795 C CA . PHE A 1 99 ? -2.588 -8.842 -5.740 1.00 95.56 99 PHE A CA 1
ATOM 796 C C . PHE A 1 99 ? -1.073 -9.053 -5.861 1.00 95.56 99 PHE A C 1
ATOM 798 O O . PHE A 1 99 ? -0.466 -8.665 -6.860 1.00 95.56 99 PHE A O 1
ATOM 805 N N . LYS A 1 100 ? -0.451 -9.722 -4.879 1.00 96.44 100 LYS A N 1
ATOM 806 C CA . LYS A 1 100 ? 0.997 -9.970 -4.899 1.00 96.44 100 LYS A CA 1
ATOM 807 C C . LYS A 1 100 ? 1.404 -10.772 -6.141 1.00 96.44 100 LYS A C 1
ATOM 809 O O . LYS A 1 100 ? 2.355 -10.402 -6.823 1.00 96.44 100 LYS A O 1
ATOM 814 N N . LYS A 1 101 ? 0.645 -11.812 -6.490 1.00 96.06 101 LYS A N 1
ATOM 815 C CA . LYS A 1 101 ? 0.881 -12.639 -7.685 1.00 96.06 101 LYS A CA 1
ATOM 816 C C . LYS A 1 101 ? 0.780 -11.850 -8.998 1.00 96.06 101 LYS A C 1
ATOM 818 O O . LYS A 1 101 ? 1.543 -12.125 -9.924 1.00 96.06 101 LYS A O 1
ATOM 823 N N . MET A 1 102 ? -0.160 -10.911 -9.080 1.00 94.44 102 MET A N 1
ATOM 824 C CA . MET A 1 102 ? -0.439 -10.144 -10.293 1.00 94.44 102 MET A CA 1
ATOM 825 C C . MET A 1 102 ? 0.556 -9.006 -10.522 1.00 94.44 102 MET A C 1
ATOM 827 O O . MET A 1 102 ? 0.906 -8.750 -11.669 1.00 94.44 102 MET A O 1
ATOM 831 N N . TYR A 1 103 ? 1.019 -8.334 -9.463 1.00 95.50 103 TYR A N 1
ATOM 832 C CA . TYR A 1 103 ? 1.758 -7.076 -9.621 1.00 95.50 103 TYR A CA 1
ATOM 833 C C . TYR A 1 103 ? 3.220 -7.124 -9.162 1.00 95.50 103 TYR A C 1
ATOM 835 O O . TYR A 1 103 ? 4.052 -6.393 -9.699 1.00 95.50 103 TYR A O 1
ATOM 843 N N . VAL A 1 104 ? 3.574 -7.961 -8.181 1.00 96.69 104 VAL A N 1
ATOM 844 C CA . VAL A 1 104 ? 4.912 -7.902 -7.569 1.00 96.69 104 VAL A CA 1
ATOM 845 C C . VAL A 1 104 ? 5.967 -8.400 -8.550 1.00 96.69 104 VAL A C 1
ATOM 847 O O . VAL A 1 104 ? 5.960 -9.556 -8.971 1.00 96.69 104 VAL A O 1
ATOM 850 N N . GLY A 1 105 ? 6.888 -7.505 -8.913 1.00 97.00 105 GLY A N 1
ATOM 851 C CA . GLY A 1 105 ? 7.978 -7.802 -9.841 1.00 97.00 105 GLY A CA 1
ATOM 852 C C . GLY A 1 105 ? 7.531 -8.038 -11.289 1.00 97.00 105 GLY A C 1
ATOM 853 O O . GLY A 1 105 ? 8.319 -8.567 -12.071 1.00 97.00 105 GLY A O 1
ATOM 854 N N . LYS A 1 106 ? 6.295 -7.673 -11.651 1.00 96.56 106 LYS A N 1
ATOM 855 C CA . LYS A 1 106 ? 5.761 -7.794 -13.016 1.00 96.56 106 LYS A CA 1
ATOM 856 C C . LYS A 1 106 ? 5.927 -6.494 -13.788 1.00 96.56 106 LYS A C 1
ATOM 858 O O . LYS A 1 106 ? 5.776 -5.414 -13.216 1.00 96.56 106 LYS A O 1
ATOM 863 N N . LYS A 1 107 ? 6.231 -6.584 -15.082 1.00 95.75 107 LYS A N 1
ATOM 864 C CA . LYS A 1 107 ? 6.226 -5.410 -15.967 1.00 95.75 107 LYS A CA 1
ATOM 865 C C . LYS A 1 107 ? 4.793 -4.994 -16.274 1.00 95.75 107 LYS A C 1
ATOM 867 O O . LYS A 1 107 ? 3.915 -5.847 -16.364 1.00 95.75 107 LYS A O 1
ATOM 872 N N . LEU A 1 108 ? 4.569 -3.705 -16.522 1.00 93.38 108 LEU A N 1
ATOM 873 C CA . LEU A 1 108 ? 3.241 -3.211 -16.902 1.00 93.38 108 LEU A CA 1
ATOM 874 C C . LEU A 1 108 ? 2.690 -3.890 -18.156 1.00 93.38 108 LEU A C 1
ATOM 876 O O . LEU A 1 108 ? 1.515 -4.234 -18.198 1.00 93.38 108 LEU A O 1
A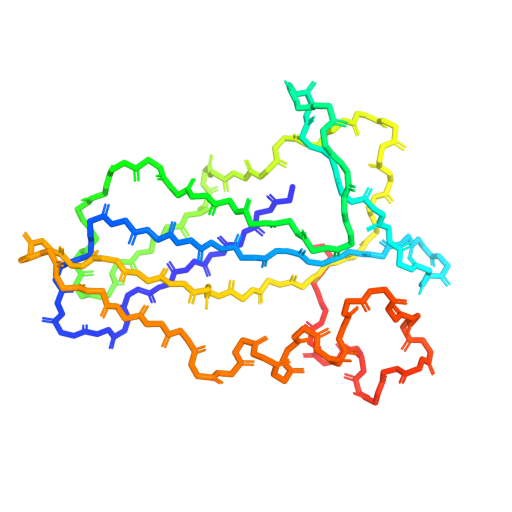TOM 880 N N . SER A 1 109 ? 3.552 -4.187 -19.130 1.00 92.50 109 SER A N 1
ATOM 881 C CA . SER A 1 109 ? 3.164 -4.892 -20.356 1.00 92.50 109 SER A CA 1
ATOM 882 C C . SER A 1 109 ? 2.728 -6.348 -20.142 1.00 92.50 109 SER A C 1
ATOM 884 O O . SER A 1 109 ? 2.197 -6.960 -21.062 1.00 92.50 109 SER A O 1
ATOM 886 N N . GLU A 1 110 ? 2.985 -6.926 -18.967 1.00 92.88 110 GLU A N 1
ATOM 887 C CA . GLU A 1 110 ? 2.598 -8.298 -18.606 1.00 92.88 110 GLU A CA 1
ATOM 888 C C . GLU A 1 110 ? 1.286 -8.339 -17.805 1.00 92.88 110 GLU A C 1
ATOM 890 O O . GLU A 1 110 ? 0.784 -9.422 -17.505 1.00 92.88 110 GLU A O 1
ATOM 895 N N . ILE A 1 111 ? 0.744 -7.175 -17.432 1.00 91.00 111 ILE A N 1
ATOM 896 C CA . ILE A 1 111 ? -0.449 -7.045 -16.598 1.00 91.00 111 ILE A CA 1
ATOM 897 C C . ILE A 1 111 ? -1.639 -6.697 -17.492 1.00 91.00 111 ILE A C 1
ATOM 899 O O . ILE A 1 111 ? -1.693 -5.641 -18.122 1.00 91.00 111 ILE A O 1
ATOM 903 N N . GLU A 1 112 ? -2.637 -7.575 -17.521 1.00 86.06 112 GLU A N 1
ATOM 904 C CA . GLU A 1 112 ? -3.874 -7.301 -18.246 1.00 86.06 112 GLU A CA 1
ATOM 905 C C . GLU A 1 112 ? -4.602 -6.090 -17.651 1.00 86.06 112 GLU A C 1
ATOM 907 O O . GLU A 1 112 ? -4.838 -6.019 -16.446 1.00 86.06 112 GLU A O 1
ATOM 912 N N . ASN A 1 113 ? -5.021 -5.155 -18.509 1.00 79.50 113 ASN A N 1
ATOM 913 C CA . ASN A 1 113 ? -5.719 -3.929 -18.108 1.00 79.50 113 ASN A CA 1
ATOM 914 C C . ASN A 1 113 ? -4.936 -3.049 -17.108 1.00 79.50 113 ASN A C 1
ATOM 916 O O . ASN A 1 113 ? -5.566 -2.354 -16.306 1.00 79.50 113 ASN A O 1
ATOM 920 N N . ALA A 1 114 ? -3.597 -3.065 -17.160 1.00 75.25 114 ALA A N 1
ATOM 921 C CA . ALA A 1 114 ? -2.708 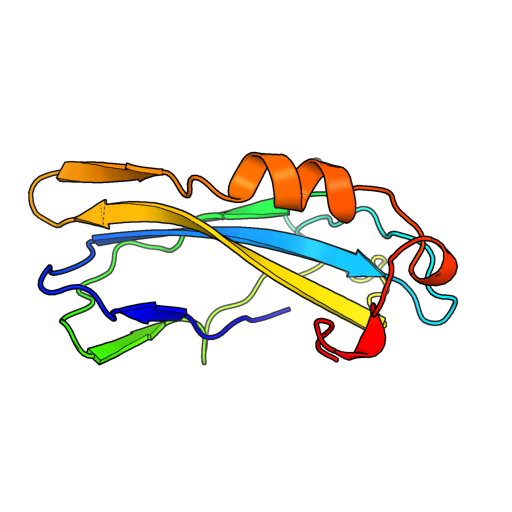-2.277 -16.302 1.00 75.25 114 ALA A CA 1
ATOM 922 C C . ALA A 1 114 ? -3.205 -0.830 -16.087 1.00 75.25 114 ALA A C 1
ATOM 924 O O . ALA A 1 114 ? -3.394 -0.399 -14.949 1.00 75.25 114 ALA A O 1
ATOM 925 N N . ASP A 1 115 ? -3.541 -0.132 -17.172 1.00 73.56 115 ASP A N 1
ATOM 926 C CA . ASP A 1 115 ? -3.918 1.289 -17.175 1.00 73.56 115 ASP A CA 1
ATOM 927 C C . ASP A 1 115 ? -5.142 1.625 -16.305 1.00 73.56 115 ASP A C 1
ATOM 929 O O . ASP A 1 115 ? -5.280 2.746 -15.826 1.00 73.56 115 ASP A O 1
ATOM 933 N N . LYS A 1 116 ? -6.050 0.669 -16.062 1.00 70.06 116 LYS A N 1
ATOM 934 C CA . LYS A 1 116 ? -7.278 0.922 -15.278 1.00 70.06 116 LYS A CA 1
ATOM 935 C C . LYS A 1 116 ? -7.022 1.060 -13.778 1.00 70.06 116 LYS A C 1
ATOM 937 O O . LYS A 1 116 ? -7.925 1.433 -13.030 1.00 70.06 116 LYS A O 1
ATOM 942 N N . TYR A 1 117 ? -5.834 0.678 -13.325 1.00 66.00 117 TYR A N 1
ATOM 943 C CA . TYR A 1 117 ? -5.588 0.329 -11.932 1.00 66.00 117 TYR A CA 1
ATOM 944 C C . TYR A 1 117 ? -4.310 0.941 -11.364 1.00 66.00 117 TYR A C 1
ATOM 946 O O . TYR A 1 117 ? -3.962 0.626 -10.220 1.00 66.00 117 TYR A O 1
ATOM 954 N N . ILE A 1 118 ? -3.638 1.773 -12.151 1.00 74.44 118 ILE A N 1
ATOM 955 C CA . ILE A 1 118 ? -2.354 2.392 -11.850 1.00 74.44 118 ILE A CA 1
ATOM 956 C C . ILE A 1 118 ? -2.569 3.881 -11.607 1.00 74.44 118 ILE A C 1
ATOM 958 O O . ILE A 1 118 ? -3.361 4.521 -12.295 1.00 74.44 118 ILE A O 1
ATOM 962 N N . TYR A 1 119 ? -1.872 4.403 -10.604 1.00 74.31 119 TYR A N 1
ATOM 963 C CA . TYR A 1 119 ? -1.908 5.807 -10.225 1.00 74.31 119 TYR A CA 1
ATOM 964 C C . TYR A 1 119 ? -0.557 6.455 -10.529 1.00 74.31 119 TYR A C 1
ATOM 966 O O . TYR A 1 119 ? 0.484 5.814 -10.357 1.00 74.31 119 TYR A O 1
ATOM 974 N N . GLU A 1 120 ? -0.600 7.708 -10.975 1.00 65.81 120 GLU A N 1
ATOM 975 C CA . GLU A 1 120 ? 0.555 8.588 -11.207 1.00 65.81 120 GLU A CA 1
ATOM 976 C C . GLU A 1 120 ? 0.739 9.553 -10.027 1.00 65.81 120 GLU A C 1
ATOM 978 O O . GLU A 1 120 ? -0.287 10.043 -9.493 1.00 65.81 120 GLU A O 1
#

Secondary structure (DSSP, 8-state):
----EE--SSS-EEEEEEEEEEE-TT--EE-B-BTT-S--BSSEEEEPPP--B-TT-EE-SS----B-TT---SEEEEEEEEEEETT--EEE-TTHHHHHHHHTT--GGGSTTGGGS-B-

Radius of gyration: 14.74 Å; chains: 1; bounding box: 37×27×40 Å

Foldseek 3Di:
DWDKDWAQDQFFFFKWKKKKAFAAPQQFTWFWDAQPDPDTFRIDIDMDHTDGHHHGRMDTPPDDRHTRPVTHGPKMAMDTQWTATPVRDIDGDPCVVVVCVQGGRDGCVSHPPSVVGMDD

pLDDT: mean 90.97, std 7.9, range [65.81, 98.06]

Sequence (120 aa):
MSAIVKNNSNKEIKRIMIGFVAWDEAGNPVKLKANFDIHKDYYFPVESDELSMKPGDEYGRKNGLPLDEKVKVASFKAIVEQYEDVDGKIWDNPELREFKKMYVGKKLSEIENADKYIYE